Protein AF-A0A962KE99-F1 (afdb_monomer_lite)

Radius of gyration: 32.25 Å; chains: 1; bounding box: 53×46×105 Å

Secondary structure (DSSP, 8-state):
-HHHHHHHHH-TTSTTHHHHHHHHHHHHTTHHHHHHHHHHHTS-TTTHHHHHHHHHHHHHHHHHHHHHHHHHHHHHH-TTHHHHHHHHHHHHHHHHHHHHGGG-----GGGSPP---THHHH-HHHHHT-TTSPPP----S---PPPPP----------

Structure (mmCIF, N/CA/C/O backbone):
data_AF-A0A962KE99-F1
#
_entry.id   AF-A0A962KE99-F1
#
loop_
_atom_site.group_PDB
_atom_site.id
_atom_site.type_symbol
_atom_site.label_atom_id
_atom_site.label_alt_id
_atom_site.label_comp_id
_atom_site.label_asym_id
_atom_site.label_entity_id
_atom_site.label_seq_id
_atom_site.pdbx_PDB_ins_code
_atom_site.Cartn_x
_atom_site.Cartn_y
_atom_site.Cartn_z
_atom_site.occupancy
_atom_site.B_iso_or_equiv
_atom_site.auth_seq_id
_atom_site.auth_comp_id
_atom_site.auth_asym_id
_atom_site.auth_atom_id
_atom_site.pdbx_PDB_model_num
ATOM 1 N N . GLY A 1 1 ? -0.444 5.064 -5.224 1.00 77.00 1 GLY A N 1
ATOM 2 C CA . GLY A 1 1 ? -0.363 3.592 -5.243 1.00 77.00 1 GLY A CA 1
ATOM 3 C C . GLY A 1 1 ? -0.160 3.070 -6.653 1.00 77.00 1 GLY A C 1
ATOM 4 O O . GLY A 1 1 ? 0.950 3.130 -7.153 1.00 77.00 1 GLY A O 1
ATOM 5 N N . ALA A 1 2 ? -1.215 2.614 -7.336 1.00 81.12 2 ALA A N 1
ATOM 6 C CA . ALA A 1 2 ? -1.075 1.913 -8.622 1.00 81.12 2 ALA A CA 1
ATOM 7 C C . ALA A 1 2 ? -0.349 2.724 -9.718 1.00 81.12 2 ALA A C 1
ATOM 9 O O . ALA A 1 2 ? 0.566 2.209 -10.356 1.00 81.12 2 ALA A O 1
ATOM 10 N N . ALA A 1 3 ? -0.685 4.008 -9.885 1.00 84.56 3 ALA A N 1
ATOM 11 C CA . ALA A 1 3 ? -0.030 4.874 -10.871 1.00 84.56 3 ALA A CA 1
ATOM 12 C C . ALA A 1 3 ? 1.478 5.054 -10.607 1.00 84.56 3 ALA A C 1
ATOM 14 O O . ALA A 1 3 ? 2.274 5.031 -11.542 1.00 84.56 3 ALA A O 1
ATOM 15 N N . THR A 1 4 ? 1.887 5.175 -9.337 1.00 85.38 4 THR A N 1
ATOM 16 C CA . THR A 1 4 ? 3.307 5.286 -8.974 1.00 85.38 4 THR A CA 1
ATOM 17 C C . THR A 1 4 ? 4.049 3.970 -9.210 1.00 85.38 4 THR A C 1
ATOM 19 O O . THR A 1 4 ? 5.183 4.007 -9.665 1.00 85.38 4 THR A O 1
ATOM 22 N N . CYS A 1 5 ? 3.410 2.812 -9.006 1.00 84.62 5 CYS A N 1
ATOM 23 C CA . CYS A 1 5 ? 3.998 1.507 -9.336 1.00 84.62 5 CYS A CA 1
ATOM 24 C C . CYS A 1 5 ? 4.270 1.353 -10.840 1.00 84.62 5 CYS A C 1
ATOM 26 O O . CYS A 1 5 ? 5.358 0.935 -11.229 1.00 84.62 5 CYS A O 1
ATOM 28 N N . VAL A 1 6 ? 3.306 1.730 -11.689 1.00 85.19 6 VAL A N 1
ATOM 29 C CA . VAL A 1 6 ? 3.476 1.700 -13.153 1.00 85.19 6 VAL A CA 1
ATOM 30 C C . VAL A 1 6 ? 4.584 2.661 -13.584 1.00 85.19 6 VAL A C 1
ATOM 32 O O . VAL A 1 6 ? 5.436 2.293 -14.388 1.00 85.19 6 VAL A O 1
ATOM 35 N N . ALA A 1 7 ? 4.628 3.862 -13.000 1.00 85.06 7 ALA A N 1
ATOM 36 C CA . ALA A 1 7 ? 5.686 4.827 -13.279 1.00 85.06 7 ALA A CA 1
ATOM 37 C C . ALA A 1 7 ? 7.081 4.285 -12.922 1.00 85.06 7 ALA A C 1
ATOM 39 O O . ALA A 1 7 ? 8.012 4.481 -13.698 1.00 85.06 7 ALA A O 1
ATOM 40 N N . VAL A 1 8 ? 7.227 3.570 -11.799 1.00 86.56 8 VAL A N 1
ATOM 41 C CA . VAL A 1 8 ? 8.497 2.920 -11.431 1.00 86.56 8 VAL A CA 1
ATOM 42 C C . VAL A 1 8 ? 8.853 1.796 -12.408 1.00 86.56 8 VAL A C 1
ATOM 44 O O . VAL A 1 8 ? 10.000 1.705 -12.834 1.00 86.56 8 VAL A O 1
ATOM 47 N N . ALA A 1 9 ? 7.882 0.973 -12.815 1.00 84.50 9 ALA A N 1
ATOM 48 C CA . ALA A 1 9 ? 8.118 -0.123 -13.757 1.00 84.50 9 ALA A CA 1
ATOM 49 C C . ALA A 1 9 ? 8.623 0.367 -15.129 1.00 84.50 9 ALA A C 1
ATOM 51 O O . ALA A 1 9 ? 9.413 -0.312 -15.780 1.00 84.50 9 ALA A O 1
ATOM 52 N N . MET A 1 10 ? 8.179 1.549 -15.568 1.00 85.06 10 MET A N 1
ATOM 53 C CA . MET A 1 10 ? 8.619 2.163 -16.828 1.00 85.06 10 MET A CA 1
ATOM 54 C C . MET A 1 10 ? 9.922 2.965 -16.694 1.00 85.06 10 MET A C 1
ATOM 56 O O . MET A 1 10 ? 10.526 3.310 -17.708 1.00 85.06 10 MET A O 1
ATOM 60 N N . SER A 1 11 ? 10.353 3.283 -15.470 1.00 86.19 11 SER A N 1
ATOM 61 C CA . SER A 1 11 ? 11.538 4.109 -15.205 1.00 86.19 11 SER A CA 1
ATOM 62 C C . SER A 1 11 ? 12.825 3.309 -15.026 1.00 86.19 11 SER A C 1
ATOM 64 O O . SER A 1 11 ? 13.885 3.896 -14.803 1.00 86.19 11 SER A O 1
ATOM 66 N N . THR A 1 12 ? 12.757 1.979 -15.118 1.00 79.19 12 THR A N 1
ATOM 67 C CA . THR A 1 12 ? 13.915 1.089 -15.005 1.00 79.19 12 THR A CA 1
ATOM 68 C C . THR A 1 12 ? 15.001 1.525 -16.001 1.00 79.19 12 THR A C 1
ATOM 70 O O . THR A 1 12 ? 14.731 1.680 -17.189 1.00 79.19 12 THR A O 1
ATOM 73 N N . GLN A 1 13 ? 16.230 1.748 -15.512 1.00 79.50 13 GLN A N 1
ATOM 74 C CA . GLN A 1 13 ? 17.394 2.275 -16.262 1.00 79.50 13 GLN A CA 1
ATOM 75 C C . GLN A 1 13 ? 17.391 3.785 -16.596 1.00 79.50 13 GLN A C 1
ATOM 77 O O . GLN A 1 13 ? 18.262 4.244 -17.336 1.00 79.50 13 GLN A O 1
ATOM 82 N N . GLN A 1 14 ? 16.470 4.585 -16.050 1.00 88.88 14 GLN A N 1
ATOM 83 C CA . GLN A 1 14 ? 16.443 6.040 -16.258 1.00 88.88 14 GLN A CA 1
ATOM 84 C C . GLN A 1 14 ? 17.031 6.832 -15.075 1.00 88.88 14 GLN A C 1
ATOM 86 O O . GLN A 1 14 ? 16.896 6.413 -13.924 1.00 88.88 14 GLN A O 1
ATOM 91 N N . PRO A 1 15 ? 17.614 8.029 -15.302 1.00 88.12 15 PRO A N 1
ATOM 92 C CA . PRO A 1 15 ? 18.215 8.830 -14.228 1.00 88.12 15 PRO A CA 1
ATOM 93 C C . PRO A 1 15 ? 17.191 9.317 -13.188 1.00 88.12 15 PRO A C 1
ATOM 95 O O . PRO A 1 15 ? 17.550 9.617 -12.054 1.00 88.12 15 PRO A O 1
ATOM 98 N N . TRP A 1 16 ? 15.907 9.367 -13.548 1.00 89.12 16 TRP A N 1
ATOM 99 C CA . TRP A 1 16 ? 14.809 9.779 -12.669 1.00 89.12 16 TRP A CA 1
ATOM 100 C C . TRP A 1 16 ? 14.180 8.620 -11.872 1.00 89.12 16 TRP A C 1
ATOM 102 O O . TRP A 1 16 ? 13.221 8.837 -11.130 1.00 89.12 16 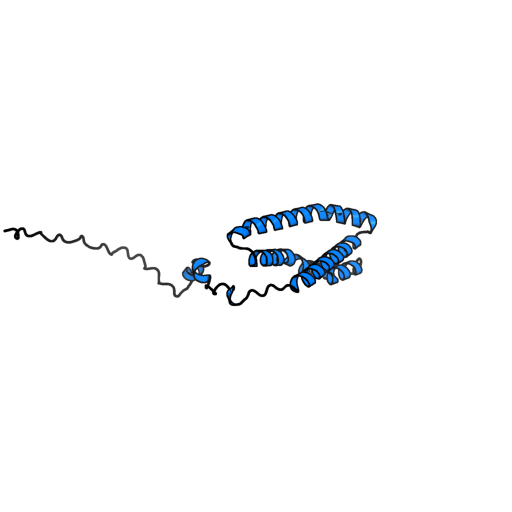TRP A O 1
ATOM 112 N N . HIS A 1 17 ? 14.728 7.403 -11.960 1.00 87.94 17 HIS A N 1
ATOM 113 C CA . HIS A 1 17 ? 14.197 6.214 -11.281 1.00 87.94 17 HIS A CA 1
ATOM 114 C C . HIS A 1 17 ? 14.079 6.388 -9.755 1.00 87.94 17 HIS A C 1
ATOM 116 O O . HIS A 1 17 ? 13.049 6.064 -9.157 1.00 87.94 17 HIS A O 1
ATOM 122 N N . LEU A 1 18 ? 15.093 6.988 -9.121 1.00 90.62 18 LEU A N 1
ATOM 123 C CA . LEU A 1 18 ? 15.093 7.238 -7.675 1.00 90.62 18 LEU A CA 1
ATOM 124 C C . LEU A 1 18 ? 13.960 8.175 -7.240 1.00 90.62 18 LEU A C 1
ATOM 126 O O . LEU A 1 18 ? 13.355 7.959 -6.192 1.00 90.62 18 LEU A O 1
ATOM 130 N N . ALA A 1 19 ? 13.620 9.173 -8.061 1.00 92.38 19 ALA A N 1
ATOM 131 C CA . ALA A 1 19 ? 12.509 10.074 -7.773 1.00 92.38 19 ALA A CA 1
ATOM 132 C C . ALA A 1 19 ? 11.167 9.324 -7.786 1.00 92.38 19 ALA A C 1
ATOM 134 O O . ALA A 1 19 ? 10.329 9.538 -6.910 1.00 92.38 19 ALA A O 1
ATOM 135 N N . THR A 1 20 ? 10.973 8.386 -8.721 1.00 89.31 20 THR A N 1
ATOM 136 C CA . THR A 1 20 ? 9.770 7.541 -8.708 1.00 89.31 20 THR A CA 1
ATOM 137 C C . THR A 1 20 ? 9.709 6.584 -7.529 1.00 89.31 20 THR A C 1
ATOM 139 O O . THR A 1 20 ? 8.628 6.405 -6.971 1.00 89.31 20 THR A O 1
ATOM 142 N N . LEU A 1 21 ? 10.841 6.011 -7.108 1.00 89.88 21 LEU A N 1
ATOM 143 C CA . LEU A 1 21 ? 10.895 5.166 -5.913 1.00 89.88 21 LEU A CA 1
ATOM 144 C C . LEU A 1 21 ? 10.569 5.960 -4.647 1.00 89.88 21 LEU A C 1
ATOM 146 O O . LEU A 1 21 ? 9.820 5.476 -3.801 1.00 89.88 21 LEU A O 1
ATOM 150 N N . PHE A 1 22 ? 11.068 7.193 -4.547 1.00 92.38 22 PHE A N 1
ATOM 151 C CA . PHE A 1 22 ? 10.739 8.099 -3.451 1.00 92.38 22 PHE A CA 1
ATOM 152 C C . PHE A 1 22 ? 9.231 8.376 -3.382 1.00 92.38 22 PHE A C 1
ATOM 154 O O . PHE A 1 22 ? 8.617 8.186 -2.334 1.00 92.38 22 PHE A O 1
ATOM 161 N N . LEU A 1 23 ? 8.613 8.758 -4.505 1.00 91.69 23 LEU A N 1
ATOM 162 C CA . LEU A 1 23 ? 7.170 9.014 -4.566 1.00 91.69 23 LEU A CA 1
ATOM 163 C C . LEU A 1 23 ? 6.345 7.760 -4.262 1.00 91.69 23 LEU A C 1
ATOM 165 O O . LEU A 1 23 ? 5.320 7.838 -3.585 1.00 91.69 23 LEU A O 1
ATOM 169 N N . PHE A 1 24 ? 6.789 6.600 -4.743 1.00 89.06 24 PHE A N 1
ATOM 170 C CA . PHE A 1 24 ? 6.166 5.324 -4.418 1.00 89.06 24 PHE A CA 1
ATOM 171 C C . PHE A 1 24 ? 6.227 5.041 -2.910 1.00 89.06 24 PHE A C 1
ATOM 173 O O . PHE A 1 24 ? 5.189 4.773 -2.305 1.00 89.06 24 PHE A O 1
ATOM 180 N N . GLY A 1 25 ? 7.401 5.174 -2.287 1.00 88.31 25 GLY A N 1
ATOM 181 C CA . GLY A 1 25 ? 7.578 4.986 -0.846 1.00 88.31 25 GLY A CA 1
ATOM 182 C C . GLY A 1 25 ? 6.721 5.946 -0.018 1.00 88.31 25 GLY A C 1
ATOM 183 O O . GLY A 1 25 ? 6.019 5.506 0.891 1.00 88.31 25 GLY A O 1
ATOM 184 N N . ALA A 1 26 ? 6.692 7.229 -0.388 1.00 90.38 26 ALA A N 1
ATOM 185 C CA . ALA A 1 26 ? 5.876 8.248 0.276 1.00 90.38 26 ALA A CA 1
ATOM 186 C C . ALA A 1 26 ? 4.371 7.920 0.260 1.00 90.38 26 ALA A C 1
ATOM 188 O O . ALA A 1 26 ? 3.657 8.245 1.203 1.00 90.38 26 ALA A O 1
ATOM 189 N N . MET A 1 27 ? 3.892 7.247 -0.789 1.00 87.94 27 MET A N 1
ATOM 190 C CA . MET A 1 27 ? 2.490 6.840 -0.917 1.00 87.94 27 MET A CA 1
ATOM 191 C C . MET A 1 27 ? 2.161 5.541 -0.176 1.00 87.94 27 MET A C 1
ATOM 193 O O . MET A 1 27 ? 1.010 5.341 0.201 1.00 87.94 27 MET A O 1
ATOM 197 N N . VAL A 1 28 ? 3.130 4.636 -0.011 1.00 87.31 28 VAL A N 1
ATOM 198 C CA . VAL A 1 28 ? 2.895 3.300 0.563 1.00 87.31 28 VAL A CA 1
ATOM 199 C C . VAL A 1 28 ? 3.132 3.264 2.071 1.00 87.31 28 VAL A C 1
ATOM 201 O O . VAL A 1 28 ? 2.352 2.632 2.778 1.00 87.31 28 VAL A O 1
ATOM 204 N N . MET A 1 29 ? 4.152 3.961 2.581 1.00 89.19 29 MET A N 1
ATOM 205 C CA . MET A 1 29 ? 4.503 3.938 4.010 1.00 89.19 29 MET A CA 1
ATOM 206 C C . MET A 1 29 ? 3.336 4.296 4.957 1.00 89.19 29 MET A C 1
ATOM 208 O O . MET A 1 29 ? 3.182 3.617 5.971 1.00 89.19 29 MET A O 1
ATOM 212 N N . PRO A 1 30 ? 2.468 5.284 4.654 1.00 89.69 30 PRO A N 1
ATOM 213 C CA . PRO A 1 30 ? 1.358 5.635 5.544 1.00 89.69 30 PRO A CA 1
ATOM 214 C C . PRO A 1 30 ? 0.202 4.622 5.561 1.00 89.69 30 PRO A C 1
ATOM 216 O O . PRO A 1 30 ? -0.645 4.689 6.450 1.00 89.69 30 PRO A O 1
ATOM 219 N N . LEU A 1 31 ? 0.128 3.696 4.595 1.00 85.06 31 LEU A N 1
ATOM 220 C CA . LEU A 1 31 ? -1.054 2.843 4.401 1.00 85.06 31 LEU A CA 1
ATOM 221 C C . LEU A 1 31 ? -1.367 1.968 5.614 1.00 85.06 31 LEU A C 1
ATOM 223 O O . LEU A 1 31 ? -2.538 1.817 5.957 1.00 85.06 31 LEU A O 1
ATOM 227 N N . TYR A 1 32 ? -0.345 1.414 6.273 1.00 84.38 32 TYR A N 1
ATOM 228 C CA . TYR A 1 32 ? -0.547 0.590 7.465 1.00 84.38 32 TYR A CA 1
ATOM 229 C C . TYR A 1 32 ? -1.163 1.402 8.610 1.00 84.38 32 TYR A C 1
ATOM 231 O O . TYR A 1 32 ? -2.173 0.990 9.172 1.00 84.38 32 TYR A O 1
ATOM 239 N N . ALA A 1 33 ? -0.605 2.582 8.905 1.00 85.69 33 ALA A N 1
ATOM 240 C CA . ALA A 1 33 ? -1.098 3.444 9.976 1.00 85.69 33 ALA A CA 1
ATOM 241 C C . ALA A 1 33 ? -2.539 3.909 9.717 1.00 85.69 33 ALA A C 1
ATOM 243 O O . ALA A 1 33 ? -3.368 3.843 10.618 1.00 85.69 33 ALA A O 1
ATOM 244 N N . ILE A 1 34 ? -2.859 4.306 8.479 1.00 86.81 34 ILE A N 1
ATOM 245 C CA . ILE A 1 34 ? -4.224 4.694 8.088 1.00 86.81 34 ILE A CA 1
ATOM 246 C C . ILE A 1 34 ? -5.189 3.510 8.225 1.00 86.81 34 ILE A C 1
ATOM 248 O O . ILE A 1 34 ? -6.291 3.677 8.740 1.00 86.81 34 ILE A O 1
ATOM 252 N N . SER A 1 35 ? -4.783 2.313 7.792 1.00 83.44 35 SER A N 1
ATOM 253 C CA . SER A 1 35 ? -5.628 1.113 7.880 1.00 83.44 35 SER A CA 1
ATOM 254 C C . SER A 1 35 ? -5.892 0.715 9.331 1.00 83.44 35 SER A C 1
ATOM 256 O O . SER A 1 35 ? -7.025 0.397 9.678 1.00 83.44 35 SER A O 1
ATOM 258 N N . LEU A 1 36 ? -4.866 0.778 10.184 1.00 80.88 36 LEU A N 1
ATOM 259 C CA . LEU A 1 36 ? -4.994 0.495 11.610 1.00 80.88 36 LEU A CA 1
ATOM 260 C C . LEU A 1 36 ? -5.868 1.537 12.313 1.00 80.88 36 LEU A C 1
ATOM 262 O O . LEU A 1 36 ? -6.735 1.151 13.083 1.00 80.88 36 LEU A O 1
ATOM 266 N N . ALA A 1 37 ? -5.690 2.827 12.013 1.00 84.19 37 ALA A N 1
ATOM 267 C CA . ALA A 1 37 ? -6.542 3.893 12.540 1.00 84.19 37 ALA A CA 1
ATOM 268 C C . ALA A 1 37 ? -8.006 3.717 12.100 1.00 84.19 37 ALA A C 1
ATOM 270 O O . ALA A 1 37 ? -8.913 3.797 12.913 1.00 84.19 37 ALA A O 1
ATOM 271 N N . THR A 1 38 ? -8.242 3.359 10.837 1.00 82.38 38 THR A N 1
ATOM 272 C CA . THR A 1 38 ? -9.606 3.097 10.347 1.00 82.38 38 THR A CA 1
ATOM 273 C C . THR A 1 38 ? -10.234 1.881 11.037 1.00 82.38 38 THR A C 1
ATOM 275 O O . THR A 1 38 ? -11.419 1.895 11.350 1.00 82.38 38 THR A O 1
ATOM 278 N N . ALA A 1 39 ? -9.460 0.819 11.281 1.00 79.06 39 ALA A N 1
ATOM 279 C CA . ALA A 1 39 ? -9.940 -0.349 12.020 1.00 79.06 39 ALA A CA 1
ATOM 280 C C . ALA A 1 39 ? -10.210 -0.019 13.499 1.00 79.06 39 ALA A C 1
ATOM 282 O O . ALA A 1 39 ? -11.208 -0.472 14.055 1.00 79.06 39 ALA A O 1
ATOM 283 N N . ALA A 1 40 ? -9.347 0.800 14.104 1.00 77.75 40 ALA A N 1
ATOM 284 C CA . ALA A 1 40 ? -9.479 1.313 15.461 1.00 77.75 40 ALA A CA 1
ATOM 285 C C . ALA A 1 40 ? -10.774 2.110 15.653 1.00 77.75 40 ALA A C 1
ATOM 287 O O . ALA A 1 40 ? -11.535 1.825 16.576 1.00 77.75 40 ALA A O 1
ATOM 288 N N . ASP A 1 41 ? -11.056 3.047 14.745 1.00 80.44 41 ASP A N 1
ATOM 289 C CA . ASP A 1 41 ? -12.208 3.953 14.822 1.00 80.44 41 ASP A CA 1
ATOM 290 C C . ASP A 1 41 ? -13.565 3.225 14.756 1.00 80.44 41 ASP A C 1
ATOM 292 O O . ASP A 1 41 ? -14.588 3.778 15.157 1.00 80.44 41 ASP A O 1
ATOM 296 N N . VAL A 1 42 ? -13.595 1.986 14.249 1.00 72.62 42 VAL A N 1
ATOM 297 C CA . VAL A 1 42 ? -14.820 1.181 14.075 1.00 72.62 42 VAL A CA 1
ATOM 298 C C . VAL A 1 42 ? -14.946 0.074 15.136 1.00 72.62 42 VAL A C 1
ATOM 300 O O . VAL A 1 42 ? -15.973 -0.603 15.204 1.00 72.62 42 VAL A O 1
ATOM 303 N N . SER A 1 43 ? -13.935 -0.109 15.989 1.00 69.62 43 SER A N 1
ATOM 304 C CA . SER A 1 43 ? -13.931 -1.141 17.033 1.00 69.62 43 SER A CA 1
ATOM 305 C C . SER A 1 43 ? -14.527 -0.650 18.356 1.00 69.62 43 SER A C 1
ATOM 307 O O . SER A 1 43 ? -14.266 0.472 18.790 1.00 69.62 43 SER A O 1
ATOM 309 N N . ALA A 1 44 ? -15.315 -1.498 19.023 1.00 69.50 44 ALA A N 1
ATOM 310 C CA . ALA A 1 44 ? -15.702 -1.266 20.413 1.00 69.50 44 ALA A CA 1
ATOM 311 C C . ALA A 1 44 ? -14.473 -1.408 21.332 1.00 69.50 44 ALA A C 1
ATOM 313 O O . ALA A 1 44 ? -13.562 -2.181 21.030 1.00 69.50 44 ALA A O 1
ATOM 314 N N . ALA A 1 45 ? -14.447 -0.688 22.459 1.00 67.69 45 ALA A N 1
ATOM 315 C CA . ALA A 1 45 ? -13.297 -0.665 23.371 1.00 67.69 45 ALA A CA 1
ATOM 316 C C . ALA A 1 45 ? -12.874 -2.072 23.844 1.00 67.69 45 ALA A C 1
ATOM 318 O O . ALA A 1 45 ? -11.679 -2.367 23.895 1.00 67.69 45 ALA A O 1
ATOM 319 N N . GLU A 1 46 ? -13.838 -2.960 24.108 1.00 71.81 46 GLU A N 1
ATOM 320 C CA . GLU A 1 46 ? -13.588 -4.363 24.459 1.00 71.81 46 GLU A CA 1
ATOM 321 C C . GLU A 1 46 ? -12.968 -5.214 23.330 1.00 71.81 46 GLU A C 1
ATOM 323 O O . GLU A 1 46 ? -12.284 -6.192 23.624 1.00 71.81 46 GLU A O 1
ATOM 328 N N . GLU A 1 47 ? -13.159 -4.865 22.053 1.00 76.31 47 GLU A N 1
ATOM 329 C CA . GLU A 1 47 ? -12.743 -5.689 20.899 1.00 76.31 47 GLU A CA 1
ATOM 330 C C . GLU A 1 47 ? -11.459 -5.185 20.218 1.00 76.31 47 GLU A C 1
ATOM 332 O O . GLU A 1 47 ? -10.866 -5.878 19.387 1.00 76.31 47 GLU A O 1
ATOM 337 N N . PHE A 1 48 ? -10.986 -3.991 20.586 1.00 76.31 48 PHE A N 1
ATOM 338 C CA . PHE A 1 48 ? -9.828 -3.340 19.968 1.00 76.31 48 PHE A CA 1
ATOM 339 C C . PHE A 1 48 ? -8.568 -4.222 19.966 1.00 76.31 48 PHE A C 1
ATOM 341 O O . PHE A 1 48 ? -7.859 -4.310 18.961 1.00 76.31 48 PHE A O 1
ATOM 348 N N . VAL A 1 49 ? -8.285 -4.901 21.084 1.00 82.50 49 VAL A N 1
ATOM 349 C CA . VAL A 1 49 ? -7.087 -5.748 21.229 1.00 82.50 49 VAL A CA 1
ATOM 350 C C . VAL A 1 49 ? -7.172 -6.984 20.333 1.00 82.50 49 VAL A C 1
ATOM 352 O O . VAL A 1 49 ? -6.176 -7.368 19.714 1.00 82.50 49 VAL A O 1
ATOM 355 N N . GLU A 1 50 ? -8.353 -7.593 20.228 1.00 84.50 50 GLU A N 1
ATOM 356 C CA . GLU A 1 50 ? -8.581 -8.766 19.383 1.00 84.50 50 GLU A CA 1
ATOM 357 C C . GLU A 1 50 ? -8.450 -8.401 17.899 1.00 84.50 50 GLU A C 1
ATOM 359 O O . GLU A 1 50 ? -7.675 -9.025 17.163 1.00 84.50 50 GLU A O 1
ATOM 364 N N . ILE A 1 51 ? -9.115 -7.321 17.478 1.00 82.88 51 ILE A N 1
ATOM 365 C CA . ILE A 1 51 ? -9.053 -6.812 16.105 1.00 82.88 51 ILE A CA 1
ATOM 366 C C . ILE A 1 51 ? -7.618 -6.405 15.756 1.00 82.88 51 ILE A C 1
ATOM 368 O O . ILE A 1 51 ? -7.083 -6.868 14.747 1.00 82.88 51 ILE A O 1
ATOM 372 N N . GLY A 1 52 ? -6.951 -5.623 16.608 1.00 82.19 52 GLY A N 1
ATOM 373 C CA . GLY A 1 52 ? -5.565 -5.203 16.398 1.00 82.19 52 GLY A CA 1
ATOM 374 C C . GLY A 1 52 ? -4.599 -6.384 16.257 1.00 82.19 52 GLY A C 1
ATOM 375 O O . GLY A 1 52 ? -3.758 -6.396 15.354 1.00 82.19 52 GLY A O 1
ATOM 376 N N . THR A 1 53 ? -4.762 -7.422 17.084 1.00 87.56 53 THR A N 1
ATOM 377 C CA . THR A 1 53 ? -3.945 -8.646 17.008 1.00 87.56 53 THR A CA 1
ATOM 378 C C . THR A 1 53 ? -4.195 -9.411 15.709 1.00 87.56 53 THR A C 1
ATOM 380 O O . THR A 1 53 ? -3.240 -9.841 15.056 1.00 87.56 53 THR A O 1
ATOM 383 N N . SER A 1 54 ? -5.457 -9.545 15.287 1.00 88.50 54 SER A N 1
ATOM 384 C CA . SER A 1 54 ? -5.810 -10.224 14.034 1.00 88.50 54 SER A CA 1
ATOM 385 C C . SER A 1 54 ? -5.224 -9.518 12.801 1.00 88.50 54 SER A C 1
ATOM 387 O O . SER A 1 54 ? -4.643 -10.170 11.928 1.00 88.50 54 SER A O 1
ATOM 389 N N . VAL A 1 55 ? -5.275 -8.181 12.769 1.00 86.75 55 VAL A N 1
ATOM 390 C CA . VAL A 1 55 ? -4.693 -7.350 11.704 1.00 86.75 55 VAL A CA 1
ATOM 391 C C . VAL A 1 55 ? -3.173 -7.503 11.667 1.00 86.75 55 VAL A C 1
ATOM 393 O O . VAL A 1 55 ? -2.591 -7.662 10.591 1.00 86.75 55 VAL A O 1
ATOM 396 N N . LEU A 1 56 ? -2.519 -7.517 12.832 1.00 89.06 56 LEU A N 1
ATOM 397 C CA . LEU A 1 56 ? -1.073 -7.703 12.922 1.00 89.06 56 LEU A CA 1
ATOM 398 C C . LEU A 1 56 ? -0.640 -9.100 12.449 1.00 89.06 56 LEU A C 1
ATOM 400 O O . LEU A 1 56 ? 0.337 -9.212 11.703 1.00 89.06 56 LEU A O 1
ATOM 404 N N . MET A 1 57 ? -1.373 -10.156 12.825 1.00 93.19 57 MET A N 1
ATOM 405 C CA . MET A 1 57 ? -1.116 -11.513 12.326 1.00 93.19 57 MET A CA 1
ATOM 406 C C . MET A 1 57 ? -1.277 -11.594 10.809 1.00 93.19 57 MET A C 1
ATOM 408 O O . MET A 1 57 ? -0.418 -12.163 10.134 1.00 93.19 57 MET A O 1
ATOM 412 N N . LEU A 1 58 ? -2.335 -10.994 10.258 1.00 90.69 58 LEU A N 1
ATOM 413 C CA . LEU A 1 58 ? -2.551 -10.962 8.814 1.00 90.69 58 LEU A CA 1
ATOM 414 C C . LEU A 1 58 ? -1.400 -10.244 8.093 1.00 90.69 58 LEU A C 1
ATOM 416 O O . LEU A 1 58 ? -0.890 -10.746 7.088 1.00 90.69 58 LEU A O 1
ATOM 420 N N . ASN A 1 59 ? -0.935 -9.118 8.643 1.00 89.50 59 ASN A N 1
ATOM 421 C CA . ASN A 1 59 ? 0.228 -8.398 8.129 1.00 89.50 59 ASN A CA 1
ATOM 422 C C . ASN A 1 59 ? 1.502 -9.261 8.166 1.00 89.50 59 ASN A C 1
ATOM 424 O O . ASN A 1 59 ? 2.243 -9.298 7.184 1.00 89.50 59 ASN A O 1
ATOM 428 N N . ALA A 1 60 ? 1.741 -9.999 9.254 1.00 93.81 60 ALA A N 1
ATOM 429 C CA . ALA A 1 60 ? 2.897 -10.888 9.373 1.00 93.81 60 ALA A CA 1
ATOM 430 C C . ALA A 1 60 ? 2.869 -12.027 8.336 1.00 93.81 60 ALA A C 1
ATOM 432 O O . ALA A 1 60 ? 3.888 -12.310 7.704 1.00 93.81 60 ALA A O 1
ATOM 433 N N . ILE A 1 61 ? 1.703 -12.641 8.106 1.00 96.38 61 ILE A N 1
ATOM 434 C CA . ILE A 1 61 ? 1.534 -13.691 7.089 1.00 96.38 61 ILE A CA 1
ATOM 435 C C . ILE A 1 61 ? 1.788 -13.128 5.685 1.00 96.38 61 ILE A C 1
ATOM 437 O O . ILE A 1 61 ? 2.498 -13.743 4.884 1.00 96.38 61 ILE A O 1
ATOM 441 N N . GLY A 1 62 ? 1.251 -11.943 5.384 1.00 91.06 62 GLY A N 1
ATOM 442 C CA . GLY A 1 62 ? 1.502 -11.252 4.119 1.00 91.06 62 GLY A CA 1
ATOM 443 C C . GLY A 1 62 ? 2.988 -10.948 3.916 1.00 91.06 62 GLY A C 1
ATOM 444 O O . GLY A 1 62 ? 3.552 -11.277 2.874 1.00 91.06 62 GLY A O 1
ATOM 445 N N . ALA A 1 63 ? 3.649 -10.398 4.935 1.00 91.62 63 ALA A N 1
ATOM 446 C CA . ALA A 1 63 ? 5.070 -10.067 4.891 1.00 91.62 63 ALA A CA 1
ATOM 447 C C . ALA A 1 63 ? 5.971 -11.305 4.736 1.00 91.62 63 ALA A C 1
ATOM 449 O O . ALA A 1 63 ? 6.987 -11.232 4.048 1.00 91.62 63 ALA A O 1
ATOM 450 N N . ALA A 1 64 ? 5.599 -12.443 5.329 1.00 96.12 64 ALA A N 1
ATOM 451 C CA . ALA A 1 64 ? 6.339 -13.696 5.190 1.00 96.12 64 ALA A CA 1
ATOM 452 C C . ALA A 1 64 ? 6.122 -14.365 3.820 1.00 96.12 64 ALA A C 1
ATOM 454 O O . ALA A 1 64 ? 7.056 -14.924 3.245 1.00 96.12 64 ALA A O 1
ATOM 455 N N . SER A 1 65 ? 4.899 -14.310 3.283 1.00 95.44 65 SER A N 1
ATOM 456 C CA . SER A 1 65 ? 4.547 -14.955 2.009 1.00 95.44 65 SER A CA 1
ATOM 457 C C . SER A 1 65 ? 4.951 -14.140 0.776 1.00 95.44 65 SER A C 1
ATOM 459 O O . SER A 1 65 ? 5.323 -14.722 -0.246 1.00 95.44 65 SER A O 1
ATOM 461 N N . ALA A 1 66 ? 4.934 -12.806 0.858 1.00 92.25 66 ALA A N 1
ATOM 462 C CA . ALA A 1 66 ? 5.205 -11.936 -0.282 1.00 92.25 66 ALA A CA 1
ATOM 463 C C . ALA A 1 66 ? 6.594 -12.155 -0.917 1.00 92.25 66 ALA A C 1
ATOM 465 O O . ALA A 1 66 ? 6.631 -12.314 -2.134 1.00 92.25 66 ALA A O 1
ATOM 466 N N . PRO A 1 67 ? 7.724 -12.241 -0.181 1.00 93.12 67 PRO A N 1
ATOM 467 C CA . PRO A 1 67 ? 9.041 -12.451 -0.788 1.00 93.12 67 PRO A CA 1
ATOM 468 C C . PRO A 1 67 ? 9.161 -13.784 -1.530 1.00 93.12 67 PRO A C 1
ATOM 470 O O . PRO A 1 67 ? 9.834 -13.849 -2.554 1.00 93.12 67 PRO A O 1
ATOM 473 N N . LEU A 1 68 ? 8.485 -14.833 -1.049 1.00 94.69 68 LEU A N 1
ATOM 474 C CA . LEU A 1 68 ? 8.476 -16.143 -1.704 1.00 94.69 68 LEU A CA 1
ATOM 475 C C . LEU A 1 68 ? 7.747 -16.074 -3.051 1.00 94.69 68 LEU A C 1
ATOM 477 O O . LEU A 1 68 ? 8.270 -16.525 -4.068 1.00 94.69 68 LEU A O 1
ATOM 481 N N . LEU A 1 69 ? 6.563 -15.454 -3.069 1.00 93.19 69 LEU A N 1
ATOM 482 C CA . LEU A 1 69 ? 5.763 -15.298 -4.284 1.00 93.19 69 LEU A CA 1
ATOM 483 C C . LEU A 1 69 ? 6.423 -14.334 -5.280 1.00 93.19 69 LEU A C 1
ATOM 485 O O . LEU A 1 69 ? 6.592 -14.672 -6.450 1.00 93.19 69 LEU A O 1
ATOM 489 N N . LEU A 1 70 ? 6.828 -13.148 -4.819 1.00 93.19 70 LEU A N 1
ATOM 490 C CA . LEU A 1 70 ? 7.440 -12.113 -5.654 1.00 93.19 70 LEU A CA 1
ATOM 491 C C . LEU A 1 70 ? 8.826 -12.533 -6.145 1.00 93.19 70 LEU A C 1
ATOM 493 O O . LEU A 1 70 ? 9.150 -12.281 -7.301 1.00 93.19 70 LEU A O 1
ATOM 497 N N . GLY A 1 71 ? 9.626 -13.200 -5.310 1.00 92.81 71 GLY A N 1
ATOM 498 C CA . GLY A 1 71 ? 10.934 -13.719 -5.707 1.00 92.81 71 GLY A CA 1
ATOM 499 C C . GLY A 1 71 ? 10.815 -14.752 -6.826 1.00 92.81 71 GLY A C 1
ATOM 500 O O . GLY A 1 71 ? 11.526 -14.668 -7.828 1.00 92.81 71 GLY A O 1
ATOM 501 N N . GLN A 1 72 ? 9.850 -15.671 -6.718 1.00 93.44 72 GLN A N 1
ATOM 502 C CA . GLN A 1 72 ? 9.575 -16.626 -7.789 1.00 93.44 72 GLN A CA 1
ATOM 503 C C . GLN A 1 72 ? 9.103 -15.923 -9.068 1.00 93.44 72 GLN A C 1
ATOM 505 O O . GLN A 1 72 ? 9.520 -16.286 -10.168 1.00 93.44 72 GLN A O 1
ATOM 510 N N . LEU A 1 73 ? 8.270 -14.891 -8.932 1.00 92.75 73 LEU A N 1
ATOM 511 C CA . LEU A 1 73 ? 7.775 -14.105 -10.056 1.00 92.75 73 LEU A CA 1
ATOM 512 C C . LEU A 1 73 ? 8.900 -13.365 -10.791 1.00 92.75 73 LEU A C 1
ATOM 514 O O . LEU A 1 73 ? 8.966 -13.398 -12.022 1.00 92.75 73 LEU A O 1
ATOM 518 N N . MET A 1 74 ? 9.814 -12.751 -10.036 1.00 93.19 74 MET A N 1
ATOM 519 C CA . MET A 1 74 ? 11.002 -12.095 -10.578 1.00 93.19 74 MET A CA 1
ATOM 520 C C . MET A 1 74 ? 11.914 -13.076 -11.312 1.00 93.19 74 MET A C 1
ATOM 522 O O . MET A 1 74 ? 12.510 -12.712 -12.322 1.00 93.19 74 MET A O 1
ATOM 526 N N . SER A 1 75 ? 12.003 -14.328 -10.850 1.00 91.62 75 SER A N 1
ATOM 527 C CA . SER A 1 75 ? 12.805 -15.350 -11.529 1.00 91.62 75 SER A CA 1
ATOM 528 C C . SER A 1 75 ? 12.300 -15.668 -12.940 1.00 91.62 75 SER A C 1
ATOM 530 O O . SER A 1 75 ? 13.101 -16.089 -13.772 1.00 91.62 75 SER A O 1
ATOM 532 N N . PHE A 1 76 ? 11.002 -15.504 -13.215 1.00 90.50 76 PHE A N 1
ATOM 533 C CA . PHE A 1 76 ? 10.417 -15.792 -14.529 1.00 90.50 76 PHE A CA 1
ATOM 534 C C . PHE A 1 76 ? 10.305 -14.554 -15.425 1.00 90.50 76 PHE A C 1
ATOM 536 O O . PHE A 1 76 ? 10.571 -14.643 -16.621 1.00 90.50 76 PHE A O 1
ATOM 543 N N . TRP A 1 77 ? 9.906 -13.410 -14.860 1.00 88.00 77 TRP A N 1
ATOM 544 C CA . TRP A 1 77 ? 9.567 -12.194 -15.614 1.00 88.00 77 TRP A CA 1
ATOM 545 C C . TRP A 1 77 ? 10.550 -11.029 -15.424 1.00 88.00 77 TRP A C 1
ATOM 547 O O . TRP A 1 77 ? 10.359 -9.967 -16.017 1.00 88.00 77 TRP A O 1
ATOM 557 N N . GLY A 1 78 ? 11.609 -11.220 -14.637 1.00 87.19 78 GLY A N 1
ATOM 558 C CA . GLY A 1 78 ? 12.602 -10.194 -14.334 1.00 87.19 78 GLY A CA 1
ATOM 559 C C . GLY A 1 78 ? 12.218 -9.293 -13.158 1.00 87.19 78 GLY A C 1
ATOM 560 O O . GLY A 1 78 ? 11.146 -9.401 -12.563 1.00 87.19 78 GLY A O 1
ATOM 561 N N . ASP A 1 79 ? 13.113 -8.371 -12.821 1.00 85.94 79 ASP A N 1
ATOM 562 C CA . ASP A 1 79 ? 13.008 -7.445 -11.685 1.00 85.94 79 ASP A CA 1
ATOM 563 C C . ASP A 1 79 ? 11.753 -6.553 -11.722 1.00 85.94 79 ASP A C 1
ATOM 565 O O . ASP A 1 79 ? 11.125 -6.278 -10.697 1.00 85.94 79 ASP A O 1
ATOM 569 N N . THR A 1 80 ? 11.329 -6.164 -12.923 1.00 86.31 80 THR A N 1
ATOM 570 C CA . THR A 1 80 ? 10.180 -5.280 -13.156 1.00 86.31 80 THR A CA 1
ATOM 571 C C . THR A 1 80 ? 8.847 -5.932 -12.749 1.00 86.31 80 THR A C 1
ATOM 573 O O . THR A 1 80 ? 7.869 -5.232 -12.465 1.00 86.31 80 THR A O 1
ATOM 576 N N . ALA A 1 81 ? 8.801 -7.266 -12.623 1.00 88.25 81 ALA A N 1
ATOM 577 C CA . ALA A 1 81 ? 7.627 -8.0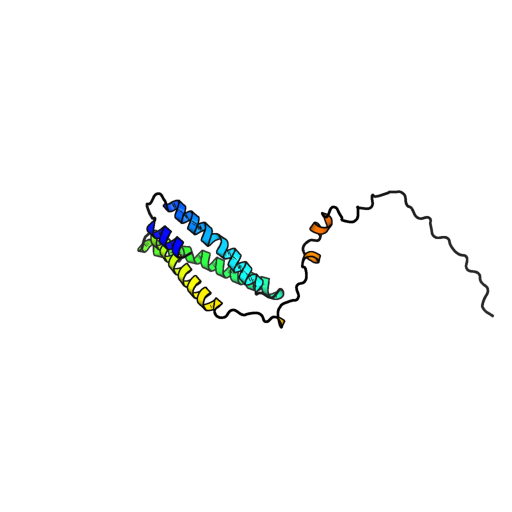11 -12.159 1.00 88.25 81 ALA A CA 1
ATOM 578 C C . ALA A 1 81 ? 7.175 -7.610 -10.740 1.00 88.25 81 ALA A C 1
ATOM 580 O O . ALA A 1 81 ? 5.986 -7.696 -10.421 1.00 88.25 81 ALA A O 1
ATOM 581 N N . LEU A 1 82 ? 8.095 -7.111 -9.905 1.00 88.25 82 LEU A N 1
ATOM 582 C CA . LEU A 1 82 ? 7.789 -6.594 -8.570 1.00 88.25 82 LEU A CA 1
ATOM 583 C C . LEU A 1 82 ? 6.771 -5.460 -8.614 1.00 88.25 82 LEU A C 1
ATOM 585 O O . LEU A 1 82 ? 5.749 -5.487 -7.928 1.00 88.25 82 LEU A O 1
ATOM 589 N N . PHE A 1 83 ? 7.070 -4.457 -9.435 1.00 88.50 83 PHE A N 1
ATOM 590 C CA . PHE A 1 83 ? 6.292 -3.231 -9.507 1.00 88.50 83 PHE A CA 1
ATOM 591 C C . PHE A 1 83 ? 4.952 -3.474 -10.191 1.00 88.50 83 PHE A C 1
ATOM 593 O O . PHE A 1 83 ? 3.947 -2.916 -9.756 1.00 88.50 83 PHE A O 1
ATOM 600 N N . TRP A 1 84 ? 4.897 -4.373 -11.179 1.00 87.75 84 TRP A N 1
ATOM 601 C CA . TRP A 1 84 ? 3.632 -4.827 -11.761 1.00 87.75 84 TRP A CA 1
ATOM 602 C C . TRP A 1 84 ? 2.749 -5.562 -10.754 1.00 87.75 84 TRP A C 1
ATOM 604 O O . TRP A 1 84 ? 1.551 -5.290 -10.687 1.00 87.75 84 TRP A O 1
ATOM 614 N N . SER A 1 85 ? 3.333 -6.423 -9.920 1.00 89.56 85 SER A N 1
ATOM 615 C CA . SER A 1 85 ? 2.596 -7.100 -8.844 1.00 89.56 85 SER A CA 1
ATOM 616 C C . SER A 1 85 ? 2.035 -6.100 -7.844 1.00 89.56 85 SER A C 1
ATOM 618 O O . SER A 1 85 ? 0.856 -6.147 -7.506 1.00 89.56 85 SER A O 1
ATOM 620 N N . PHE A 1 86 ? 2.852 -5.132 -7.424 1.00 89.25 86 PHE A N 1
ATOM 621 C CA . PHE A 1 86 ? 2.412 -4.057 -6.538 1.00 89.25 86 PHE A CA 1
ATOM 622 C C . PHE A 1 86 ? 1.324 -3.187 -7.177 1.00 89.25 86 PHE A C 1
ATOM 624 O O . PHE A 1 86 ? 0.365 -2.814 -6.504 1.00 89.25 86 PHE A O 1
ATOM 631 N N . ALA A 1 87 ? 1.437 -2.877 -8.472 1.00 89.19 87 ALA A N 1
ATOM 632 C CA . ALA A 1 87 ? 0.416 -2.143 -9.214 1.00 89.19 87 ALA A CA 1
ATOM 633 C C . ALA A 1 87 ? -0.919 -2.899 -9.219 1.00 89.19 87 ALA A C 1
ATOM 635 O O . ALA A 1 87 ? -1.952 -2.299 -8.921 1.00 89.19 87 ALA A O 1
ATOM 636 N N . ALA A 1 88 ? -0.886 -4.207 -9.497 1.00 91.56 88 ALA A N 1
ATOM 637 C CA . ALA A 1 88 ? -2.061 -5.071 -9.491 1.00 91.56 88 ALA A CA 1
ATOM 638 C C . ALA A 1 88 ? -2.701 -5.148 -8.098 1.00 91.56 88 ALA A C 1
ATOM 640 O O . ALA A 1 88 ? -3.900 -4.914 -7.971 1.00 91.56 88 ALA A O 1
ATOM 641 N N . THR A 1 89 ? -1.914 -5.372 -7.043 1.00 90.75 89 THR A N 1
ATOM 642 C CA . THR A 1 89 ? -2.416 -5.396 -5.660 1.00 90.75 89 THR A CA 1
ATOM 643 C C . THR A 1 89 ? -3.020 -4.053 -5.255 1.00 90.75 89 THR A C 1
ATOM 645 O O . THR A 1 89 ? -4.123 -4.014 -4.715 1.00 90.75 89 THR A O 1
ATOM 648 N N . CYS A 1 90 ? -2.358 -2.931 -5.566 1.00 88.44 90 CYS A N 1
ATOM 649 C CA . CYS A 1 90 ? -2.919 -1.601 -5.325 1.00 88.44 90 CYS A CA 1
ATOM 650 C C . CYS A 1 90 ? -4.222 -1.368 -6.101 1.00 88.44 90 CYS A C 1
ATOM 652 O O . CYS A 1 90 ? -5.127 -0.730 -5.571 1.00 88.44 90 CYS A O 1
ATOM 654 N N . ALA A 1 91 ? -4.323 -1.851 -7.341 1.00 90.62 91 ALA A N 1
ATOM 655 C CA . ALA A 1 91 ? -5.536 -1.729 -8.143 1.00 90.62 91 ALA A CA 1
ATOM 656 C C . ALA A 1 91 ? -6.682 -2.567 -7.560 1.00 90.62 91 ALA A C 1
ATOM 658 O O . ALA A 1 91 ? -7.785 -2.051 -7.406 1.00 90.62 91 ALA A O 1
ATOM 659 N N . LEU A 1 92 ? -6.415 -3.816 -7.165 1.00 93.62 92 LEU A N 1
ATOM 660 C CA . LEU A 1 92 ? -7.387 -4.677 -6.486 1.00 93.62 92 LEU A CA 1
ATOM 661 C C . LEU A 1 92 ? -7.877 -4.043 -5.183 1.00 93.62 92 LEU A C 1
ATOM 663 O O . LEU A 1 92 ? -9.081 -3.982 -4.947 1.00 93.62 92 LEU A O 1
ATOM 667 N N . PHE A 1 93 ? -6.961 -3.508 -4.374 1.00 88.31 93 PHE A N 1
ATOM 668 C CA . PHE A 1 93 ? -7.313 -2.826 -3.132 1.00 88.31 93 PHE A CA 1
ATOM 669 C C . PHE A 1 93 ? -8.139 -1.559 -3.388 1.00 88.31 93 PHE A C 1
ATOM 671 O O . PHE A 1 93 ? -9.143 -1.334 -2.721 1.00 88.31 93 PHE A O 1
ATOM 678 N N . ALA A 1 94 ? -7.782 -0.760 -4.398 1.00 88.19 94 ALA A N 1
ATOM 679 C CA . ALA A 1 94 ? -8.557 0.417 -4.785 1.00 88.19 94 ALA A CA 1
ATOM 680 C C . ALA A 1 94 ? -9.973 0.052 -5.261 1.00 88.19 94 ALA A C 1
ATOM 682 O O . ALA A 1 94 ? -10.930 0.729 -4.892 1.00 88.19 94 ALA A O 1
ATOM 683 N N . VAL A 1 95 ? -10.121 -1.027 -6.038 1.00 92.12 95 VAL A N 1
ATOM 684 C CA . VAL A 1 95 ? -11.433 -1.548 -6.450 1.00 92.12 95 VAL A CA 1
ATOM 685 C C . VAL A 1 95 ? -12.229 -2.009 -5.233 1.00 92.12 95 VAL A C 1
ATOM 687 O O . VAL A 1 95 ? -13.389 -1.630 -5.101 1.00 92.12 95 VAL A O 1
ATOM 690 N N . TYR A 1 96 ? -11.612 -2.761 -4.320 1.00 89.50 96 TYR A N 1
ATOM 691 C CA . TYR A 1 96 ? -12.255 -3.192 -3.081 1.00 89.50 96 TYR A CA 1
ATOM 692 C C . TYR A 1 96 ? -12.758 -1.999 -2.259 1.00 89.50 96 TYR A C 1
ATOM 694 O O . TYR A 1 96 ? -13.935 -1.955 -1.912 1.00 89.50 96 TYR A O 1
ATOM 702 N N . LEU A 1 97 ? -11.917 -0.986 -2.026 1.00 86.75 97 LEU A N 1
ATOM 703 C CA . LEU A 1 97 ? -12.317 0.228 -1.311 1.00 86.75 97 LEU A CA 1
ATOM 704 C C . LEU A 1 97 ? -13.433 0.989 -2.037 1.00 86.75 97 LEU A C 1
ATOM 706 O O . LEU A 1 97 ? -14.368 1.463 -1.395 1.00 86.75 97 LEU A O 1
ATOM 710 N N . ALA A 1 98 ? -13.378 1.087 -3.367 1.00 88.06 98 ALA A N 1
ATOM 711 C CA . ALA A 1 98 ? -14.421 1.734 -4.161 1.00 88.06 98 ALA A CA 1
ATOM 712 C C . ALA A 1 98 ? -15.765 0.989 -4.103 1.00 88.06 98 ALA A C 1
ATOM 714 O O . ALA A 1 98 ? -16.812 1.616 -4.252 1.00 88.06 98 ALA A O 1
ATOM 715 N N . LEU A 1 99 ? -15.752 -0.331 -3.900 1.00 88.06 99 LEU A N 1
ATOM 716 C CA . LEU A 1 99 ? -16.959 -1.122 -3.662 1.00 88.06 99 LEU A CA 1
ATOM 717 C C . LEU A 1 99 ? -17.442 -0.969 -2.215 1.00 88.06 99 LEU A C 1
ATOM 719 O O . LEU A 1 99 ? -18.615 -0.684 -2.003 1.00 88.06 99 LEU A O 1
ATOM 723 N N . GLN A 1 100 ? -16.540 -1.068 -1.236 1.00 82.75 100 GLN A N 1
ATOM 724 C CA . GLN A 1 100 ? -16.861 -0.978 0.190 1.00 82.75 100 GLN A CA 1
ATOM 725 C C . GLN A 1 100 ? -17.444 0.385 0.584 1.00 82.75 100 GLN A C 1
ATOM 727 O O . GLN A 1 100 ? -18.403 0.460 1.348 1.00 82.75 100 GLN A O 1
ATOM 732 N N . THR A 1 101 ? -16.886 1.475 0.053 1.00 75.62 101 THR A N 1
ATOM 733 C CA . THR A 1 101 ? -17.326 2.851 0.356 1.00 75.62 101 THR A CA 1
ATOM 734 C C . THR A 1 101 ? -18.700 3.196 -0.221 1.00 75.62 101 THR A C 1
ATOM 736 O O . THR A 1 101 ? -19.294 4.190 0.191 1.00 75.62 101 THR A O 1
ATOM 739 N N . ARG A 1 102 ? -19.249 2.383 -1.137 1.00 72.12 102 ARG A N 1
ATOM 740 C CA . ARG A 1 102 ? -20.631 2.553 -1.624 1.00 72.12 102 ARG A CA 1
ATOM 741 C C . ARG A 1 102 ? -21.669 2.193 -0.571 1.00 72.12 102 ARG A C 1
ATOM 743 O O . ARG A 1 102 ? -22.764 2.741 -0.596 1.00 72.12 102 ARG A O 1
ATOM 750 N N . GLU A 1 103 ? -21.307 1.336 0.372 1.00 62.53 103 GLU A N 1
ATOM 751 C CA . GLU A 1 103 ? -22.100 1.009 1.555 1.00 62.53 103 GLU A CA 1
ATOM 752 C C . GLU A 1 103 ? -21.635 1.853 2.744 1.00 62.53 103 GLU A C 1
ATOM 754 O O . GLU A 1 103 ? -21.418 1.337 3.839 1.00 62.53 103 GLU A O 1
ATOM 759 N N . ALA A 1 104 ? -21.426 3.158 2.535 1.00 57.94 104 ALA A N 1
ATOM 760 C CA . ALA A 1 104 ? -21.092 4.062 3.624 1.00 57.94 104 ALA A CA 1
ATOM 761 C C . ALA A 1 104 ? -22.179 3.959 4.703 1.00 57.94 104 ALA A C 1
ATOM 763 O O . ALA A 1 104 ? -23.301 4.443 4.535 1.00 57.94 104 ALA A O 1
ATOM 764 N N . ARG A 1 105 ? -21.825 3.304 5.813 1.00 57.84 105 ARG A N 1
ATOM 765 C CA . ARG A 1 105 ? -22.591 3.257 7.053 1.00 57.84 105 ARG A CA 1
ATOM 766 C C . ARG A 1 105 ? -22.602 4.677 7.610 1.00 57.84 105 ARG A C 1
ATOM 768 O O . ARG A 1 105 ? -21.760 5.048 8.420 1.00 57.84 105 ARG A O 1
ATOM 775 N N . ALA A 1 106 ? -23.512 5.503 7.102 1.00 54.84 106 ALA A N 1
ATOM 776 C CA . ALA A 1 106 ? -23.836 6.779 7.706 1.00 54.84 106 ALA A CA 1
ATOM 777 C C . ALA A 1 106 ? -24.435 6.461 9.077 1.00 54.84 106 ALA A C 1
ATOM 779 O O . ALA A 1 106 ? -25.605 6.095 9.171 1.00 54.84 106 ALA A O 1
ATOM 780 N N . VAL A 1 107 ? -23.601 6.516 10.117 1.00 58.50 107 VAL A N 1
ATOM 781 C CA . VAL A 1 107 ? -24.054 6.416 11.504 1.00 58.50 107 VAL A CA 1
ATOM 782 C C . VAL A 1 107 ? -25.110 7.495 11.680 1.00 58.50 107 VAL A C 1
ATOM 784 O O . VAL A 1 107 ? -24.855 8.681 11.430 1.00 58.50 107 VAL A O 1
ATOM 787 N N . THR A 1 108 ? -26.328 7.070 11.999 1.00 58.19 108 THR A N 1
ATOM 788 C CA . THR A 1 108 ? -27.446 8.000 12.124 1.00 58.19 108 THR A CA 1
ATOM 789 C C . THR A 1 108 ? -27.148 8.975 13.261 1.00 58.19 108 THR A C 1
ATOM 791 O O . THR A 1 108 ? -26.450 8.628 14.209 1.00 58.19 108 THR A O 1
ATOM 794 N N . VAL A 1 109 ? -27.657 10.209 13.190 1.00 61.94 109 VAL A N 1
ATOM 795 C CA . VAL A 1 109 ? -27.392 11.241 14.219 1.00 61.94 109 VAL A CA 1
ATOM 796 C C . VAL A 1 109 ? -27.722 10.739 15.637 1.00 61.94 109 VAL A C 1
ATOM 798 O O . VAL A 1 109 ? -27.095 11.156 16.602 1.00 61.94 109 VAL A O 1
ATOM 801 N N . GLN A 1 110 ? -28.653 9.788 15.756 1.00 60.56 110 GLN A N 1
ATOM 802 C CA . GLN A 1 110 ? -29.059 9.156 17.012 1.00 60.56 110 GLN A CA 1
ATOM 803 C C . GLN A 1 110 ? -28.023 8.189 17.617 1.00 60.56 110 GLN A C 1
ATOM 805 O O . GLN A 1 110 ? -28.042 7.968 18.823 1.00 60.56 110 GLN A O 1
ATOM 810 N N . GLU A 1 111 ? -27.158 7.596 16.794 1.00 64.44 111 GLU A N 1
ATOM 811 C CA . GLU A 1 111 ? -26.115 6.639 17.198 1.00 64.44 111 GLU A CA 1
ATOM 812 C C . GLU A 1 111 ? -24.759 7.323 17.435 1.00 64.44 111 GLU A C 1
ATOM 814 O O . GLU A 1 111 ? -23.802 6.681 17.864 1.00 64.44 111 GLU A O 1
ATOM 819 N N . GLN A 1 112 ? -24.662 8.627 17.154 1.00 65.88 112 GLN A N 1
ATOM 820 C CA . GLN A 1 112 ? -23.464 9.413 17.431 1.00 65.88 112 GLN A CA 1
ATOM 821 C C . GLN A 1 112 ? -23.306 9.562 18.944 1.00 65.88 112 GLN A C 1
ATOM 823 O O . GLN A 1 112 ? -24.192 10.074 19.632 1.00 65.88 112 GLN A O 1
ATOM 828 N N . THR A 1 113 ? -22.169 9.117 19.474 1.00 65.50 113 THR A N 1
ATOM 829 C CA . THR A 1 113 ? -21.831 9.342 20.876 1.00 65.50 113 THR A CA 1
ATOM 830 C C . THR A 1 113 ? -21.769 10.852 21.138 1.00 65.50 113 THR A C 1
ATOM 832 O O . THR A 1 113 ? -21.151 11.585 20.357 1.00 65.50 113 THR A O 1
ATOM 835 N N . PRO A 1 114 ? -22.419 11.360 22.205 1.00 70.56 114 PRO A N 1
ATOM 836 C CA . PRO A 1 114 ? -22.296 12.759 22.583 1.00 70.56 114 PRO A CA 1
ATOM 837 C C . PRO A 1 114 ? -20.820 13.109 22.727 1.00 70.56 114 PRO A C 1
ATOM 839 O O . PRO A 1 114 ? -20.078 12.378 23.383 1.00 70.56 114 PRO A O 1
ATOM 842 N N . PHE A 1 115 ? -20.399 14.211 22.108 1.00 62.12 115 PHE A N 1
ATOM 843 C CA . PHE A 1 115 ? -19.024 14.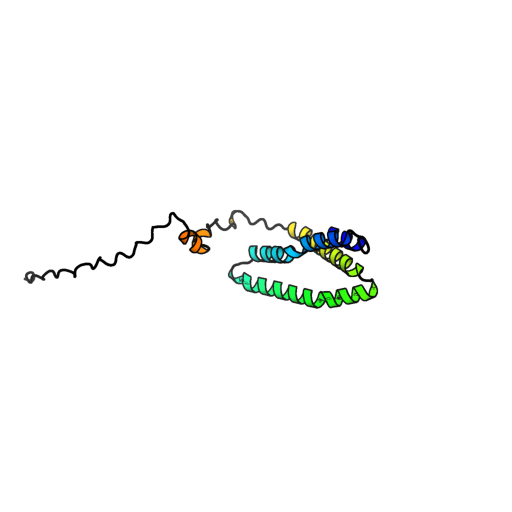682 22.209 1.00 62.12 115 PHE A CA 1
ATOM 844 C C . PHE A 1 115 ? -18.692 14.965 23.680 1.00 62.12 115 PHE A C 1
ATOM 846 O O . PHE A 1 115 ? -19.059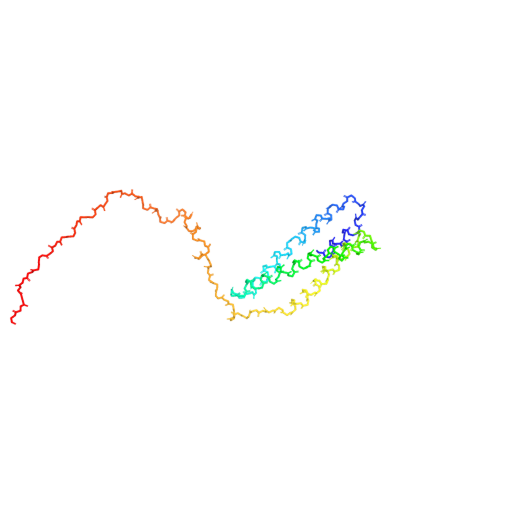 16.003 24.230 1.00 62.12 115 PHE A O 1
ATOM 853 N N . ALA A 1 116 ? -18.015 14.019 24.323 1.00 63.59 116 ALA A N 1
ATOM 854 C CA . ALA A 1 116 ? -17.371 14.218 25.604 1.00 63.59 116 ALA A CA 1
ATOM 855 C C . ALA A 1 116 ? -15.970 14.748 25.308 1.00 63.59 116 ALA A C 1
ATOM 857 O O . ALA A 1 116 ? -15.192 14.104 24.602 1.00 63.59 116 ALA A O 1
ATOM 858 N N . ALA A 1 117 ? -15.645 15.937 25.812 1.00 62.72 117 ALA A N 1
ATOM 859 C CA . ALA A 1 117 ? -14.290 16.449 25.714 1.00 62.72 117 ALA A CA 1
ATOM 860 C C . ALA A 1 117 ? -13.356 15.496 26.482 1.00 62.72 117 ALA A C 1
ATOM 862 O O . ALA A 1 117 ? -13.245 15.583 27.701 1.00 62.72 117 ALA A O 1
ATOM 863 N N . ALA A 1 118 ? -12.660 14.608 25.764 1.00 57.66 118 ALA A N 1
ATOM 864 C CA . ALA A 1 118 ? -11.691 13.648 26.312 1.00 57.66 118 ALA A CA 1
ATOM 865 C C . ALA A 1 118 ? -10.490 14.313 27.022 1.00 57.66 118 ALA A C 1
ATOM 867 O O . ALA A 1 118 ? -9.602 13.637 27.540 1.00 57.66 118 ALA A O 1
ATOM 868 N N . ALA A 1 119 ? -10.465 15.648 27.060 1.00 55.19 119 ALA A N 1
ATOM 869 C CA . ALA A 1 119 ? -9.456 16.438 27.737 1.00 55.19 119 ALA A CA 1
ATOM 870 C C . ALA A 1 119 ? -9.395 16.163 29.246 1.00 55.19 119 ALA A C 1
ATOM 872 O O . ALA A 1 119 ? -8.305 16.255 29.798 1.00 55.19 119 ALA A O 1
ATOM 873 N N . SER A 1 120 ? -10.500 15.803 29.918 1.00 53.94 120 SER A N 1
ATOM 874 C CA . SER A 1 120 ? -10.439 15.617 31.377 1.00 53.94 120 SER A CA 1
ATOM 875 C C . SER A 1 120 ? -9.675 14.364 31.806 1.00 53.94 120 SER A C 1
ATOM 877 O O . SER A 1 120 ? -9.106 14.367 32.890 1.00 53.94 120 SER A O 1
ATOM 879 N N . GLU A 1 121 ? -9.637 13.308 30.984 1.00 56.53 121 GLU A N 1
ATOM 880 C CA . GLU A 1 121 ? -9.010 12.031 31.369 1.00 56.53 121 GLU A CA 1
ATOM 881 C C . GLU A 1 121 ? -7.658 11.778 30.688 1.00 56.53 121 GLU A C 1
ATOM 883 O O . GLU A 1 121 ? -6.784 11.149 31.279 1.00 56.53 121 GLU A O 1
ATOM 888 N N . MET A 1 122 ? -7.440 12.282 29.467 1.00 55.84 122 MET A N 1
ATOM 889 C CA . MET A 1 122 ? -6.252 11.931 28.674 1.00 55.84 122 MET A CA 1
ATOM 890 C C . MET A 1 122 ? -5.047 12.862 28.902 1.00 55.84 122 MET A C 1
ATOM 892 O O . MET A 1 122 ? -3.937 12.539 28.480 1.00 55.84 122 MET A O 1
ATOM 896 N N . ALA A 1 123 ? -5.230 14.003 29.574 1.00 58.72 123 ALA A N 1
ATOM 897 C CA . ALA A 1 123 ? -4.170 14.998 29.739 1.00 58.72 123 ALA A CA 1
ATOM 898 C C . ALA A 1 123 ? -4.126 15.663 31.132 1.00 58.72 123 ALA A C 1
ATOM 900 O O . ALA A 1 123 ? -4.126 16.894 31.205 1.00 58.72 123 ALA A O 1
ATOM 901 N N . PRO A 1 124 ? -4.023 14.907 32.247 1.00 59.19 124 PRO A N 1
ATOM 902 C CA . PRO A 1 124 ? -3.799 15.518 33.564 1.00 59.19 124 PRO A CA 1
ATOM 903 C C . PRO A 1 124 ? -2.532 16.396 33.566 1.00 59.19 124 PRO A C 1
ATOM 905 O O . PRO A 1 124 ? -2.554 17.520 34.059 1.00 59.19 124 PRO A O 1
ATOM 908 N N . ALA A 1 125 ? -1.478 15.951 32.872 1.00 60.31 125 ALA A N 1
ATOM 909 C CA . ALA A 1 125 ? -0.213 16.677 32.744 1.00 60.31 125 ALA A CA 1
ATOM 910 C C . ALA A 1 125 ? -0.322 18.012 31.977 1.00 60.31 125 ALA A C 1
ATOM 912 O O . ALA A 1 125 ? 0.503 18.902 32.162 1.00 60.31 125 ALA A O 1
ATOM 913 N N . SER A 1 126 ? -1.321 18.182 31.102 1.00 57.38 126 SER A N 1
ATOM 914 C CA . SER A 1 126 ? -1.521 19.456 30.393 1.00 57.38 126 SER A CA 1
ATOM 915 C C . SER A 1 126 ? -2.215 20.506 31.259 1.00 57.38 126 SER A C 1
ATOM 917 O O . SER A 1 126 ? -2.005 21.691 31.023 1.00 57.38 126 SER A O 1
ATOM 919 N N . PHE A 1 127 ? -2.988 20.087 32.267 1.00 61.25 127 PHE A N 1
ATOM 920 C CA . PHE A 1 127 ? -3.540 20.986 33.284 1.00 61.25 127 PHE A CA 1
ATOM 921 C C . PHE A 1 127 ? -2.504 21.349 34.360 1.00 61.25 127 PHE A C 1
ATOM 923 O O . PHE A 1 127 ? -2.534 22.465 34.863 1.00 61.25 127 PHE A O 1
ATOM 930 N N . GLU A 1 128 ? -1.554 20.457 34.668 1.00 63.44 128 GLU A N 1
ATOM 931 C CA . GLU A 1 128 ? -0.427 20.738 35.582 1.00 63.44 128 GLU A CA 1
ATOM 932 C C . GLU A 1 128 ? 0.584 21.749 35.015 1.00 63.44 128 GLU A C 1
ATOM 934 O O . GLU A 1 128 ? 1.229 22.474 35.767 1.00 63.44 128 GLU A O 1
ATOM 939 N N . LEU A 1 129 ? 0.724 21.810 33.688 1.00 64.88 129 LEU A N 1
ATOM 940 C CA . LEU A 1 129 ? 1.600 22.760 32.995 1.00 64.88 129 LEU A CA 1
ATOM 941 C C . LEU A 1 129 ? 0.890 24.069 32.618 1.00 64.88 129 LEU A C 1
ATOM 943 O O . LEU A 1 129 ? 1.499 24.909 31.949 1.00 64.88 129 LEU A O 1
ATOM 947 N N . ASP A 1 130 ? -0.378 24.251 33.007 1.00 75.44 130 ASP A N 1
ATOM 948 C CA . ASP A 1 130 ? -1.071 25.523 32.827 1.00 75.44 130 ASP A CA 1
ATOM 949 C C . ASP A 1 130 ? -0.471 26.557 33.799 1.00 75.44 130 ASP A C 1
ATOM 951 O O . ASP A 1 130 ? -0.624 26.412 35.013 1.00 75.44 130 ASP A O 1
ATOM 955 N N . PRO A 1 131 ? 0.171 27.639 33.313 1.00 67.00 131 PRO A N 1
ATOM 956 C CA . PRO A 1 131 ? 0.675 28.714 34.171 1.00 67.00 131 PRO A CA 1
ATOM 957 C C . PRO A 1 131 ? -0.436 29.491 34.909 1.00 67.00 131 PRO A C 1
ATOM 959 O O . PRO A 1 131 ? -0.140 30.458 35.605 1.00 67.00 131 PRO A O 1
ATOM 962 N N . ARG A 1 132 ? -1.711 29.124 34.724 1.00 72.75 132 ARG A N 1
ATOM 963 C CA . ARG A 1 132 ? -2.883 29.612 35.468 1.00 72.75 132 ARG A CA 1
ATOM 964 C C . ARG A 1 132 ? -3.454 28.582 36.450 1.00 72.75 132 ARG A C 1
ATOM 966 O O . ARG A 1 132 ? -4.519 28.833 37.018 1.00 72.75 132 ARG A O 1
ATOM 973 N N . GLY A 1 133 ? -2.799 27.432 36.620 1.00 67.94 133 GLY A N 1
ATOM 974 C CA . GLY A 1 133 ? -3.128 26.468 37.667 1.00 67.94 133 GLY A CA 1
ATOM 975 C C . GLY A 1 133 ? -3.009 27.103 39.059 1.00 67.94 133 GLY A C 1
ATOM 976 O O . GLY A 1 133 ? -2.322 28.114 39.204 1.00 67.94 133 GLY A O 1
ATOM 977 N N . PRO A 1 134 ? -3.703 26.571 40.082 1.00 64.81 134 PRO A N 1
ATOM 978 C CA . PRO A 1 134 ? -3.577 27.093 41.438 1.00 64.81 134 PRO A CA 1
ATOM 979 C C . PRO A 1 134 ? -2.103 27.050 41.845 1.00 64.81 134 PRO A C 1
ATOM 981 O O . PRO A 1 134 ? -1.496 25.979 41.802 1.00 64.81 134 PRO A O 1
ATOM 984 N N . ASP A 1 135 ? -1.536 28.209 42.193 1.00 64.31 135 ASP A N 1
ATOM 985 C CA . ASP A 1 135 ? -0.163 28.310 42.679 1.00 64.31 135 ASP A CA 1
ATOM 986 C C . ASP A 1 135 ? 0.045 27.250 43.763 1.00 64.31 135 ASP A C 1
ATOM 988 O O . ASP A 1 135 ? -0.766 27.129 44.688 1.00 64.31 135 ASP A O 1
ATOM 992 N N . HIS A 1 136 ? 1.097 26.442 43.610 1.00 55.53 136 HIS A N 1
ATOM 993 C CA . HIS A 1 136 ? 1.498 25.479 44.627 1.00 55.53 136 HIS A CA 1
ATOM 994 C C . HIS A 1 136 ? 1.567 26.251 45.950 1.00 55.53 136 HIS A C 1
ATOM 996 O O . HIS A 1 136 ? 2.327 27.223 46.008 1.00 55.53 136 HIS A O 1
ATOM 1002 N N . PRO A 1 137 ? 0.780 25.895 46.985 1.00 49.16 137 PRO A N 1
ATOM 1003 C CA . PRO A 1 137 ? 0.949 26.511 48.285 1.00 49.16 137 PRO A CA 1
ATOM 1004 C C . PRO A 1 137 ? 2.397 26.246 48.665 1.00 49.16 137 PRO A C 1
ATOM 1006 O O . PRO A 1 137 ? 2.804 25.087 48.770 1.00 49.16 137 PRO A O 1
ATOM 1009 N N . GLU A 1 138 ? 3.187 27.311 48.742 1.00 49.41 138 GLU A N 1
ATOM 1010 C CA . GLU A 1 138 ? 4.532 27.253 49.279 1.00 49.41 138 GLU A CA 1
ATOM 1011 C C . GLU A 1 138 ? 4.429 26.527 50.624 1.00 49.41 138 GLU A C 1
ATOM 1013 O O . GLU A 1 138 ? 3.570 26.857 51.447 1.00 49.41 138 GLU A O 1
ATOM 1018 N N . ASP A 1 139 ? 5.246 25.488 50.806 1.00 48.75 139 ASP A N 1
ATOM 1019 C CA . ASP A 1 139 ? 5.496 24.870 52.103 1.00 48.75 139 ASP A CA 1
ATOM 1020 C C . ASP A 1 139 ? 5.914 25.986 53.073 1.00 48.75 139 ASP A C 1
ATOM 1022 O O . ASP A 1 139 ? 7.090 26.342 53.142 1.00 48.75 139 ASP A O 1
ATOM 1026 N N . ASP A 1 140 ? 4.959 26.568 53.799 1.00 43.44 140 ASP A N 1
ATOM 1027 C CA . ASP A 1 140 ? 5.237 27.397 54.964 1.00 43.44 140 ASP A CA 1
ATOM 1028 C C . ASP A 1 140 ? 5.320 26.455 56.176 1.00 43.44 140 ASP A C 1
ATOM 1030 O O . ASP A 1 140 ? 4.289 25.957 56.645 1.00 43.44 140 ASP A O 1
ATOM 1034 N N . PRO A 1 141 ? 6.519 26.141 56.708 1.00 46.28 141 PRO A N 1
ATOM 1035 C CA . PRO A 1 141 ? 6.681 25.108 57.729 1.00 46.28 141 PRO A CA 1
ATOM 1036 C C . PRO A 1 141 ? 6.160 25.511 59.121 1.00 46.28 141 PRO A C 1
ATOM 1038 O O . PRO A 1 141 ? 6.517 24.870 60.112 1.00 46.28 141 PRO A O 1
ATOM 1041 N N . GLN A 1 142 ? 5.357 26.573 59.256 1.00 48.66 142 GLN A N 1
ATOM 1042 C CA . GLN A 1 142 ? 4.937 27.118 60.550 1.00 48.66 142 GLN A CA 1
ATOM 1043 C C . GLN A 1 142 ? 3.440 27.449 60.635 1.00 48.66 142 GLN A C 1
ATOM 1045 O O . GLN A 1 142 ? 3.044 28.562 60.972 1.00 48.66 142 GLN A O 1
ATOM 1050 N N . HIS A 1 143 ? 2.579 26.442 60.478 1.00 47.50 143 HIS A N 1
ATOM 1051 C CA . HIS A 1 143 ? 1.239 26.500 61.074 1.00 47.50 143 HIS A CA 1
ATOM 1052 C C . HIS A 1 143 ? 0.872 25.198 61.794 1.00 47.50 143 HIS A C 1
ATOM 1054 O O . HIS A 1 143 ? -0.025 24.453 61.410 1.00 47.50 143 HIS A O 1
ATOM 1060 N N . THR A 1 144 ? 1.579 24.911 62.889 1.00 43.94 144 THR A N 1
ATOM 1061 C CA . THR A 1 144 ? 1.066 24.020 63.935 1.00 43.94 144 THR A CA 1
ATOM 1062 C C . THR A 1 144 ? -0.188 24.644 64.544 1.00 43.94 144 THR A C 1
ATOM 1064 O O . THR A 1 144 ? -0.095 25.615 65.297 1.00 43.94 144 THR A O 1
ATOM 1067 N N . ALA A 1 145 ? -1.356 24.088 64.223 1.00 50.66 145 ALA A N 1
ATOM 1068 C CA . ALA A 1 145 ? -2.600 24.384 64.925 1.00 50.66 145 ALA A CA 1
ATOM 1069 C C . ALA A 1 145 ? -2.449 24.057 66.429 1.00 50.66 145 ALA A C 1
ATOM 1071 O O . ALA A 1 145 ? -1.849 23.028 66.764 1.00 50.66 145 ALA A O 1
ATOM 1072 N N . PRO A 1 146 ? -2.958 24.895 67.353 1.00 54.62 146 PRO A N 1
ATOM 1073 C CA . PRO A 1 146 ? -2.904 24.583 68.776 1.00 54.62 146 PRO A CA 1
ATOM 1074 C C . PRO A 1 146 ? -3.857 23.417 69.114 1.00 54.62 146 PRO A C 1
ATOM 1076 O O . PRO A 1 146 ? -4.837 23.200 68.396 1.00 54.62 146 PRO A O 1
ATOM 1079 N N . PRO A 1 147 ? -3.586 22.640 70.182 1.00 55.62 147 PRO A N 1
ATOM 1080 C CA . PRO A 1 147 ? -4.386 21.465 70.526 1.00 55.62 147 PRO A CA 1
ATOM 1081 C C . PRO A 1 147 ? -5.831 21.849 70.889 1.00 55.62 147 PRO A C 1
ATOM 1083 O O . PRO A 1 147 ? -6.042 22.930 71.440 1.00 55.62 147 PRO A O 1
ATOM 1086 N N . PRO A 1 148 ? -6.823 20.973 70.638 1.00 54.78 148 PRO A N 1
ATOM 1087 C CA . PRO A 1 148 ? -8.223 21.275 70.915 1.00 54.78 148 PRO A CA 1
ATOM 1088 C C . PRO A 1 148 ? -8.486 21.442 72.421 1.00 54.78 148 PRO A C 1
ATOM 1090 O O . PRO A 1 148 ? -8.109 20.600 73.238 1.00 54.78 148 PRO A O 1
ATOM 1093 N N . GLU A 1 149 ? -9.154 22.542 72.765 1.00 59.78 149 GLU A N 1
ATOM 1094 C CA . GLU A 1 149 ? -9.572 22.918 74.117 1.00 59.78 149 GLU A CA 1
ATOM 1095 C C . GLU A 1 149 ? -10.671 21.965 74.625 1.00 59.78 149 GLU A C 1
ATOM 1097 O O . GLU A 1 149 ? -11.706 21.784 73.981 1.00 59.78 149 GLU A O 1
ATOM 1102 N N . GLN A 1 150 ? -10.440 21.308 75.767 1.00 56.66 150 GLN A N 1
ATOM 1103 C CA . GLN A 1 150 ? -11.415 20.405 76.388 1.00 56.66 150 GLN A CA 1
ATOM 1104 C C . GLN A 1 150 ? -12.498 21.213 77.116 1.00 56.66 150 GLN A C 1
ATOM 1106 O O . GLN A 1 150 ? -12.223 21.862 78.123 1.00 56.66 150 GLN A O 1
ATOM 1111 N N . VAL A 1 151 ? -13.738 21.134 76.630 1.00 56.66 151 VAL A N 1
ATOM 1112 C CA . VAL A 1 151 ? -14.920 21.703 77.297 1.00 56.66 151 VAL A CA 1
ATOM 1113 C C . VAL A 1 151 ? -15.324 20.788 78.467 1.00 56.66 151 VAL A C 1
ATOM 1115 O O . VAL A 1 151 ? -15.543 19.596 78.234 1.00 56.66 151 VAL A O 1
ATOM 1118 N N . PRO A 1 152 ? -15.438 21.281 79.716 1.00 50.59 152 PRO A N 1
ATOM 1119 C CA . PRO A 1 152 ? -15.830 20.441 80.840 1.00 50.59 152 PRO A CA 1
ATOM 1120 C C . PRO A 1 152 ? -17.324 20.101 80.769 1.00 50.59 152 PRO A C 1
ATOM 1122 O O . PRO A 1 152 ? -18.171 20.979 80.613 1.00 50.59 152 PRO A O 1
ATOM 1125 N N . SER A 1 153 ? -17.647 18.817 80.916 1.00 55.25 153 SER A N 1
ATOM 1126 C CA . SER A 1 153 ? -19.016 18.311 81.030 1.00 55.25 153 SER A CA 1
ATOM 1127 C C . SER A 1 153 ? -19.594 18.639 82.412 1.00 55.25 153 SER A C 1
ATOM 1129 O O . SER A 1 153 ? -19.120 18.104 83.417 1.00 55.25 153 SER A O 1
ATOM 1131 N N . ASN A 1 154 ? -20.607 19.507 82.465 1.00 56.44 154 ASN A N 1
ATOM 1132 C CA . ASN A 1 154 ? -21.356 19.812 83.686 1.00 56.44 154 ASN A CA 1
ATOM 1133 C C . ASN A 1 154 ? -22.349 18.674 84.008 1.00 56.44 154 ASN A C 1
ATOM 1135 O O . ASN A 1 154 ? -23.114 18.306 83.115 1.00 56.44 154 ASN A O 1
ATOM 1139 N N . PRO A 1 155 ? -22.377 18.113 85.231 1.00 57.75 155 PRO A N 1
ATOM 1140 C CA . PRO A 1 155 ? -23.291 17.036 85.582 1.00 57.75 155 PRO A CA 1
ATOM 1141 C C . PRO A 1 155 ? -24.496 17.568 86.367 1.00 57.75 155 PRO A C 1
ATOM 1143 O O . PRO A 1 155 ? -24.544 17.409 87.579 1.00 57.75 155 PRO 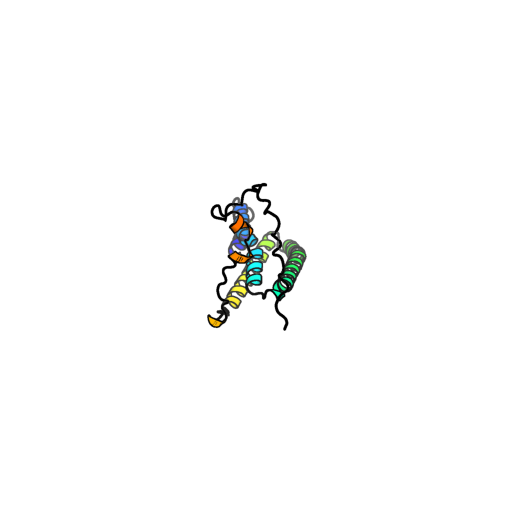A O 1
ATOM 1146 N N . GLU A 1 156 ? -25.475 18.175 85.699 1.00 57.38 156 GLU A N 1
ATOM 1147 C CA . GLU A 1 156 ? -26.788 18.460 86.298 1.00 57.38 156 GLU A CA 1
ATOM 1148 C C . GLU A 1 156 ? -27.865 18.444 85.207 1.00 57.38 156 GLU A C 1
ATOM 1150 O O . GLU A 1 156 ? -28.061 19.458 84.554 1.00 57.38 156 GLU A O 1
ATOM 1155 N N . GLU A 1 157 ? -28.513 17.292 84.982 1.00 58.38 157 GLU A N 1
ATOM 1156 C CA . GLU A 1 157 ? -29.889 17.166 84.453 1.00 58.38 157 GLU A CA 1
ATOM 1157 C C . GLU A 1 157 ? -30.298 15.678 84.347 1.00 58.38 157 GLU A C 1
ATOM 1159 O O . GLU A 1 157 ? -30.409 15.128 83.262 1.00 58.38 157 GLU A O 1
ATOM 1164 N N . GLU A 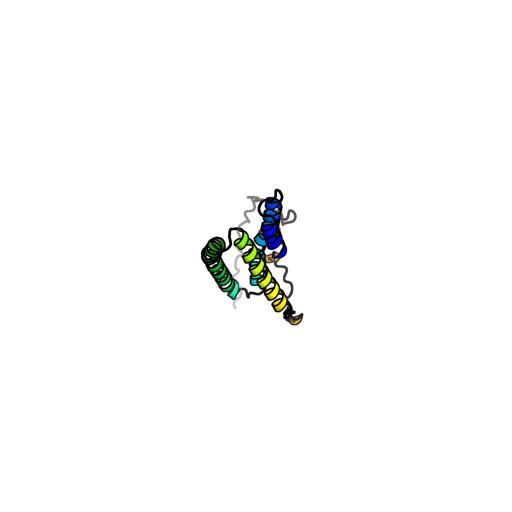1 158 ? -30.535 15.007 85.479 1.00 48.97 158 GLU A N 1
ATOM 1165 C CA . GLU A 1 158 ? -31.543 13.932 85.558 1.00 48.97 158 GLU A CA 1
ATOM 1166 C C . GLU A 1 158 ? -32.218 14.012 86.939 1.00 48.97 158 GLU A C 1
ATOM 1168 O O . GLU A 1 158 ? -31.577 13.819 87.976 1.00 48.97 158 GLU A O 1
ATOM 1173 N N . LEU A 1 159 ? -33.501 14.388 86.923 1.00 44.66 159 LEU A N 1
ATOM 1174 C CA . LEU A 1 159 ? -34.473 14.287 88.018 1.00 44.66 159 LEU A CA 1
ATOM 1175 C C . LEU A 1 159 ? -35.223 12.959 87.899 1.00 44.66 159 LEU A C 1
ATOM 1177 O O . LEU A 1 159 ? -35.599 12.619 86.754 1.00 44.66 159 LEU A O 1
#

Foldseek 3Di:
DLVLLVVLLVCVPHPCNVVSVVVVCVVPVCPLVVVLVVQQVPDDPVCNVVSNVVSVVVVVVCVVVVCVVQVVQCVVPNPSSNSVVVSVVVVVVVVVCVVVCVPPPPCPPVNDDPDDPCCVPPPPVVQVPPPPHDPDPPCPVDDDDDDDDDDDDDPDDDD

pLDDT: mean 76.3, std 15.23, range [43.44, 96.38]

Sequence (159 aa):
GAATCVAVAMSTQQPWHLATLFLFGAMVMPLYAISLATAADVSAAEEFVEIGTSVLMLNAIGAASAPLLLGQLMSFWGDTALFWSFAATCALFAVYLALQTREARAVTVQEQTPFAAAASEMAPASFELDPRGPDHPEDDPQHTAPPPEQVPSNPEEEL